Protein AF-A0A6M8W2C9-F1 (afdb_monomer)

Structure (mmCIF, N/CA/C/O backbone):
data_AF-A0A6M8W2C9-F1
#
_entry.id   AF-A0A6M8W2C9-F1
#
loop_
_atom_site.group_PDB
_atom_site.id
_atom_site.type_symbol
_atom_site.label_atom_id
_atom_site.label_alt_id
_atom_site.label_comp_id
_atom_site.label_asym_id
_atom_site.label_entity_id
_atom_site.label_seq_id
_atom_site.pdbx_PDB_ins_code
_atom_site.Cartn_x
_atom_site.Cartn_y
_atom_site.Cartn_z
_atom_site.occupancy
_atom_site.B_iso_or_equiv
_atom_site.auth_seq_id
_atom_site.auth_comp_id
_atom_site.auth_asym_id
_atom_site.auth_atom_id
_atom_site.pdbx_PDB_model_num
ATOM 1 N N . MET A 1 1 ? -28.598 32.594 -46.884 1.00 59.06 1 MET A N 1
ATOM 2 C CA . MET A 1 1 ? -28.895 31.781 -45.675 1.00 59.06 1 MET A CA 1
ATOM 3 C C . MET A 1 1 ? -28.397 30.330 -45.740 1.00 59.06 1 MET A C 1
ATOM 5 O O . MET A 1 1 ? -27.859 29.868 -44.744 1.00 59.06 1 MET A O 1
ATOM 9 N N . ARG A 1 2 ? -28.515 29.603 -46.869 1.00 64.94 2 ARG A N 1
ATOM 10 C CA . ARG A 1 2 ? -28.003 28.215 -47.004 1.00 64.94 2 ARG A CA 1
ATOM 11 C C . ARG A 1 2 ? -26.474 28.087 -46.876 1.00 64.94 2 ARG A C 1
ATOM 13 O O . ARG A 1 2 ? -26.002 27.183 -46.200 1.00 64.94 2 ARG A O 1
ATOM 20 N N . PHE A 1 3 ? -25.723 29.028 -47.448 1.00 69.06 3 PHE A N 1
ATOM 21 C CA . PHE A 1 3 ? -24.253 29.025 -47.409 1.00 69.06 3 PHE A CA 1
ATOM 22 C C . PHE A 1 3 ? -23.689 29.228 -45.989 1.00 69.06 3 PHE A C 1
ATOM 24 O O . PHE A 1 3 ? -22.765 28.538 -45.579 1.00 69.06 3 PHE A O 1
ATOM 31 N N . PHE A 1 4 ? -24.320 30.098 -45.191 1.00 65.38 4 PHE A N 1
ATOM 32 C CA . PHE A 1 4 ? -23.920 30.355 -43.801 1.00 65.38 4 PHE A CA 1
ATOM 33 C C . PHE A 1 4 ? -24.189 29.150 -42.877 1.00 65.38 4 PHE A C 1
ATOM 35 O O . PHE A 1 4 ? -23.409 28.875 -41.971 1.00 65.38 4 PHE A O 1
ATOM 42 N N . ARG A 1 5 ? -25.257 28.376 -43.146 1.00 71.75 5 ARG A N 1
ATOM 43 C CA . ARG A 1 5 ? -25.545 27.117 -42.432 1.00 71.75 5 ARG A CA 1
ATOM 44 C C . ARG A 1 5 ? -24.531 26.016 -42.752 1.00 71.75 5 ARG A C 1
ATOM 46 O O . ARG A 1 5 ? -24.146 25.288 -41.848 1.00 71.75 5 ARG A O 1
ATOM 53 N N . LEU A 1 6 ? -24.080 25.917 -44.005 1.00 74.06 6 LEU A N 1
ATOM 54 C CA . LEU A 1 6 ? -23.056 24.948 -44.417 1.00 74.06 6 LEU A CA 1
ATOM 55 C C . LEU A 1 6 ? -21.685 25.275 -43.814 1.00 74.06 6 LEU A C 1
ATOM 57 O O . LEU A 1 6 ? -21.016 24.375 -43.316 1.00 74.06 6 LEU A O 1
ATOM 61 N N . LEU A 1 7 ? -21.310 26.559 -43.779 1.00 72.75 7 LEU A N 1
ATOM 62 C CA . LEU A 1 7 ? -20.058 27.005 -43.160 1.00 72.75 7 LEU A CA 1
ATOM 63 C C . LEU A 1 7 ? -20.044 26.733 -41.645 1.00 72.75 7 LEU A C 1
ATOM 65 O O . LEU A 1 7 ? -19.056 26.238 -41.112 1.00 72.75 7 LEU A O 1
ATOM 69 N N . SER A 1 8 ? -21.165 26.993 -40.962 1.00 72.94 8 SER A N 1
ATOM 70 C CA . SER A 1 8 ? -21.330 26.695 -39.534 1.00 72.94 8 SER A CA 1
ATOM 71 C C . SER A 1 8 ? -21.268 25.194 -39.238 1.00 72.94 8 SER A C 1
ATOM 73 O O . SER A 1 8 ? -20.638 24.804 -38.256 1.00 72.94 8 SER A O 1
ATOM 75 N N . LEU A 1 9 ? -21.867 24.354 -40.092 1.00 70.44 9 LEU A N 1
ATOM 76 C CA . LEU A 1 9 ? -21.831 22.901 -39.931 1.00 70.44 9 LEU A CA 1
ATOM 77 C C . LEU A 1 9 ? -20.403 22.361 -40.088 1.00 70.44 9 LEU A C 1
ATOM 79 O O . LEU A 1 9 ? -19.970 21.550 -39.274 1.00 70.44 9 LEU A O 1
ATOM 83 N N . MET A 1 10 ? -19.666 22.856 -41.090 1.00 70.62 10 MET A N 1
ATOM 84 C CA . MET A 1 10 ? -18.297 22.427 -41.386 1.00 70.62 10 MET A CA 1
ATOM 85 C C . MET A 1 10 ? -17.304 22.854 -40.293 1.00 70.62 10 MET A C 1
ATOM 87 O O . MET A 1 10 ? -16.413 22.088 -39.929 1.00 70.62 10 MET A O 1
ATOM 91 N N . LEU A 1 11 ? -17.499 24.041 -39.706 1.00 69.44 11 LEU A N 1
ATOM 92 C CA . LEU A 1 11 ? -16.691 24.523 -38.583 1.00 69.44 11 LEU A CA 1
ATOM 93 C C . LEU A 1 11 ? -16.925 23.688 -37.311 1.00 69.44 11 LEU A C 1
ATOM 95 O O . LEU A 1 11 ? -15.976 23.360 -36.605 1.00 69.44 11 LEU A O 1
ATOM 99 N N . PHE A 1 12 ? -18.172 23.276 -37.054 1.00 66.75 12 PHE A N 1
ATOM 100 C CA . PHE A 1 12 ? -18.504 22.389 -35.934 1.00 66.75 12 PHE A CA 1
ATOM 101 C C . PHE A 1 12 ? -17.933 20.973 -36.103 1.00 66.75 12 PHE A C 1
ATOM 103 O O . PHE A 1 12 ? -17.545 20.353 -35.115 1.00 66.75 12 PHE A O 1
ATOM 110 N N . THR A 1 13 ? -17.845 20.458 -37.337 1.00 68.69 13 THR A N 1
ATOM 111 C CA . THR A 1 13 ? -17.286 19.114 -37.586 1.00 68.69 13 THR A CA 1
ATOM 112 C C . THR A 1 13 ? -15.764 19.078 -37.418 1.00 68.69 13 THR A C 1
ATOM 114 O O . THR A 1 13 ? -15.225 18.063 -36.982 1.00 68.69 13 THR A O 1
ATOM 117 N N . GLY A 1 14 ? -15.069 20.186 -37.702 1.00 66.44 14 GLY A N 1
ATOM 118 C CA . GLY A 1 14 ? -13.612 20.287 -37.560 1.00 66.44 14 GLY A CA 1
ATOM 119 C C . GLY A 1 14 ? -13.108 20.173 -36.115 1.00 66.44 14 GLY A C 1
ATOM 120 O O . GLY A 1 14 ? -12.040 19.609 -35.887 1.00 66.44 14 GLY A O 1
ATOM 121 N N . CYS A 1 15 ? -13.880 20.634 -35.124 1.00 63.69 15 CYS A N 1
ATOM 122 C CA . CYS A 1 15 ? -13.474 20.583 -33.713 1.00 63.69 15 CYS A CA 1
ATOM 123 C C . CYS A 1 15 ? -13.504 19.173 -33.095 1.00 63.69 15 CYS A C 1
ATOM 125 O O . CYS A 1 15 ? -12.803 18.935 -32.116 1.00 63.69 15 CYS A O 1
ATOM 127 N N . PHE A 1 16 ? -14.267 18.228 -33.653 1.00 61.06 16 PHE A N 1
ATOM 128 C CA . PHE A 1 16 ? -14.381 16.867 -33.102 1.00 61.06 16 PHE A CA 1
ATOM 129 C C . PHE A 1 16 ? -13.231 15.927 -33.495 1.00 61.06 16 PHE A C 1
ATOM 131 O O . PHE A 1 16 ? -13.080 14.869 -32.891 1.00 61.06 16 PHE A O 1
ATOM 138 N N . LEU A 1 17 ? -12.405 16.299 -34.477 1.00 59.97 17 LEU A N 1
ATOM 139 C CA . LEU A 1 17 ? -11.295 15.467 -34.964 1.00 59.97 17 LEU A CA 1
ATOM 140 C C . LEU A 1 17 ? -10.014 15.599 -34.124 1.00 59.97 17 LEU A C 1
ATOM 142 O O . LEU A 1 17 ? -9.074 14.831 -34.311 1.00 59.97 17 LEU A O 1
ATOM 146 N N . ALA A 1 18 ? -9.975 16.539 -33.177 1.00 59.34 18 ALA A N 1
ATOM 147 C CA . ALA A 1 18 ? -8.855 16.740 -32.264 1.00 59.34 18 ALA A CA 1
ATOM 148 C C . ALA A 1 18 ? -9.091 16.024 -30.923 1.00 59.34 18 ALA A C 1
ATOM 150 O O . ALA A 1 18 ? -9.069 16.638 -29.857 1.00 59.34 18 ALA A O 1
ATOM 151 N N . THR A 1 19 ? -9.338 14.712 -30.950 1.00 61.41 19 THR A N 1
ATOM 152 C CA . THR A 1 19 ? -9.319 13.912 -29.720 1.00 61.41 19 THR A CA 1
ATOM 153 C C . THR A 1 19 ? -7.870 13.685 -29.306 1.00 61.41 19 THR A C 1
ATOM 155 O O . THR A 1 19 ? -7.190 12.808 -29.842 1.00 61.41 19 THR A O 1
ATOM 158 N N . ALA A 1 20 ? -7.380 14.487 -28.360 1.00 63.91 20 ALA A N 1
ATOM 159 C CA . ALA A 1 20 ? -6.138 14.181 -27.660 1.00 63.91 20 ALA A CA 1
ATOM 160 C C . ALA A 1 20 ? -6.255 12.795 -26.990 1.00 63.91 20 ALA A C 1
ATOM 162 O O . ALA A 1 20 ? -7.354 12.427 -26.557 1.00 63.91 20 ALA A O 1
ATOM 163 N N . PRO A 1 21 ? -5.162 12.016 -26.884 1.00 59.31 21 PRO A N 1
ATOM 164 C CA . PRO A 1 21 ? -5.201 10.762 -26.149 1.00 59.31 21 PRO A CA 1
ATOM 165 C C . PRO A 1 21 ? -5.640 11.045 -24.710 1.00 59.31 21 PRO A C 1
ATOM 167 O O . PRO A 1 21 ? -4.972 11.765 -23.966 1.00 59.31 21 PRO A O 1
ATOM 170 N N . ALA A 1 22 ? -6.781 10.485 -24.316 1.00 61.25 22 ALA A N 1
ATOM 171 C CA . ALA A 1 22 ? -7.160 10.440 -22.918 1.00 61.25 22 ALA A CA 1
ATOM 172 C C . ALA A 1 22 ? -6.182 9.484 -22.227 1.00 61.25 22 ALA A C 1
ATOM 174 O O . ALA A 1 22 ? -6.225 8.274 -22.451 1.00 61.25 22 ALA A O 1
ATOM 175 N N . TYR A 1 23 ? -5.266 10.028 -21.426 1.00 55.91 23 TYR A N 1
ATOM 176 C CA . TYR A 1 23 ? -4.360 9.233 -20.603 1.00 55.91 23 TYR A CA 1
ATOM 177 C C . TYR A 1 23 ? -5.165 8.544 -19.495 1.00 55.91 23 TYR A C 1
ATOM 179 O O . TYR A 1 23 ? -5.277 9.033 -18.373 1.00 55.91 23 TYR A O 1
ATOM 187 N N . ALA A 1 24 ? -5.775 7.410 -19.833 1.00 72.12 24 ALA A N 1
ATOM 188 C CA . ALA A 1 24 ? -6.282 6.466 -18.856 1.00 72.12 24 ALA A CA 1
ATOM 189 C C . ALA A 1 24 ? -5.105 5.718 -18.218 1.00 72.12 24 ALA A C 1
ATOM 191 O O . ALA A 1 24 ? -4.083 5.452 -18.854 1.00 72.12 24 ALA A O 1
ATOM 192 N N . CYS A 1 25 ? -5.262 5.352 -16.951 1.00 73.69 25 CYS A N 1
ATOM 193 C CA . CYS A 1 25 ? -4.293 4.535 -16.237 1.00 73.69 25 CYS A CA 1
ATOM 194 C C . CYS A 1 25 ? -4.305 3.129 -16.837 1.00 73.69 25 CYS A C 1
ATOM 196 O O . CYS A 1 25 ? -5.258 2.378 -16.637 1.00 73.69 25 CYS A O 1
ATOM 198 N N . LYS A 1 26 ? -3.263 2.774 -17.589 1.00 75.75 26 LYS A N 1
ATOM 199 C CA . LYS A 1 26 ? -3.091 1.432 -18.143 1.00 75.75 26 LYS A CA 1
ATOM 200 C C . LYS A 1 26 ? -1.830 0.824 -17.557 1.00 75.75 26 LYS A C 1
ATOM 202 O O . LYS A 1 26 ? -0.726 1.243 -17.886 1.00 75.75 26 LYS A O 1
ATOM 207 N N . CYS A 1 27 ? -2.001 -0.174 -16.705 1.00 78.06 27 CYS A N 1
ATOM 208 C CA . CYS A 1 27 ? -0.896 -0.970 -16.204 1.00 78.06 27 CYS A CA 1
ATOM 209 C C . CYS A 1 27 ? -1.318 -2.413 -15.999 1.00 78.06 27 CYS A C 1
ATOM 211 O O . CYS A 1 27 ? -2.464 -2.707 -15.662 1.00 78.06 27 CYS A O 1
ATOM 213 N N . VAL A 1 28 ? -0.360 -3.305 -16.224 1.00 80.69 28 VAL A N 1
ATOM 214 C CA . VAL A 1 28 ? -0.437 -4.676 -15.740 1.00 80.69 28 VAL A CA 1
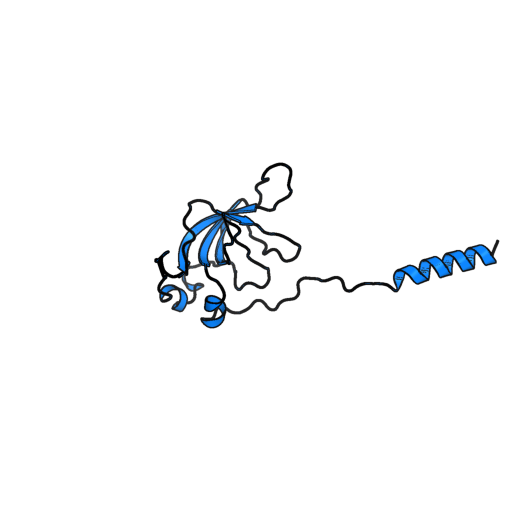ATOM 215 C C . VAL A 1 28 ? -0.018 -4.611 -14.281 1.00 80.69 28 VAL A C 1
ATOM 217 O O . VAL A 1 28 ? 1.071 -4.116 -13.986 1.00 80.69 28 VAL A O 1
ATOM 220 N N . ARG A 1 29 ? -0.903 -5.027 -13.370 1.00 81.00 29 ARG A N 1
ATOM 221 C CA . ARG A 1 29 ? -0.551 -5.101 -11.953 1.00 81.00 29 ARG A CA 1
ATOM 222 C C . ARG A 1 29 ? 0.620 -6.085 -11.823 1.00 81.00 29 ARG A C 1
ATOM 224 O O . ARG A 1 29 ? 0.469 -7.218 -12.273 1.00 81.00 29 ARG A O 1
ATOM 231 N N . PRO A 1 30 ? 1.765 -5.662 -11.272 1.00 82.62 30 PRO A N 1
ATOM 232 C CA . PRO A 1 30 ? 2.912 -6.542 -11.123 1.00 82.62 30 PRO A CA 1
ATOM 233 C C . PRO A 1 30 ? 2.623 -7.622 -10.080 1.00 82.62 30 PRO A C 1
ATOM 235 O O . PRO A 1 30 ? 1.950 -7.363 -9.077 1.00 82.62 30 PRO A O 1
ATOM 238 N N . ASP A 1 31 ? 3.184 -8.807 -10.299 1.00 88.06 31 ASP A N 1
ATOM 239 C CA . ASP A 1 31 ? 3.219 -9.851 -9.283 1.00 88.06 31 ASP A CA 1
ATOM 240 C C . ASP A 1 31 ? 4.100 -9.439 -8.095 1.00 88.06 31 ASP A C 1
ATOM 242 O O . ASP A 1 31 ? 4.974 -8.562 -8.178 1.00 88.06 31 ASP A O 1
ATOM 246 N N . ILE A 1 32 ? 3.869 -10.092 -6.958 1.00 89.12 32 ILE A N 1
ATOM 247 C CA . ILE A 1 32 ? 4.684 -9.881 -5.765 1.00 89.12 32 ILE A CA 1
ATOM 248 C C . ILE A 1 32 ? 5.903 -10.794 -5.841 1.00 89.12 32 ILE A C 1
ATOM 250 O O . ILE A 1 32 ? 5.822 -11.987 -5.558 1.00 89.12 32 ILE A O 1
ATOM 254 N N . THR A 1 33 ? 7.037 -10.209 -6.210 1.00 89.44 33 THR A N 1
ATOM 255 C CA . THR A 1 33 ? 8.340 -10.867 -6.314 1.00 89.44 33 THR A CA 1
ATOM 256 C C . THR A 1 33 ? 9.364 -10.108 -5.475 1.00 89.44 33 THR A C 1
ATOM 258 O O . THR A 1 33 ? 9.121 -8.974 -5.053 1.00 89.44 33 THR A O 1
ATOM 261 N N . ALA A 1 34 ? 10.527 -10.716 -5.233 1.00 87.38 34 ALA A N 1
ATOM 262 C CA . ALA A 1 34 ? 11.627 -10.038 -4.550 1.00 87.38 34 ALA A CA 1
ATOM 263 C C . ALA A 1 34 ? 12.040 -8.745 -5.282 1.00 87.38 34 ALA A C 1
ATOM 265 O O . ALA A 1 34 ? 12.247 -7.714 -4.643 1.00 87.38 34 ALA A O 1
ATOM 266 N N . ASP A 1 35 ? 12.053 -8.771 -6.618 1.00 86.19 35 ASP A N 1
ATOM 267 C CA . ASP A 1 35 ? 12.379 -7.607 -7.446 1.00 86.19 35 ASP A CA 1
ATOM 268 C C . ASP A 1 35 ? 11.336 -6.495 -7.313 1.00 86.19 35 ASP A C 1
ATOM 270 O O . ASP A 1 35 ? 11.693 -5.328 -7.140 1.00 86.19 35 ASP A O 1
ATOM 274 N N . SER A 1 36 ? 10.039 -6.831 -7.338 1.00 84.50 36 SER A N 1
ATOM 275 C CA . SER A 1 36 ? 8.997 -5.816 -7.176 1.00 84.50 36 SER A CA 1
ATOM 276 C C . SER A 1 36 ? 9.045 -5.222 -5.764 1.00 84.50 36 SER A C 1
ATOM 278 O O . SER A 1 36 ? 9.035 -3.999 -5.625 1.00 84.50 36 SER A O 1
ATOM 280 N N . ALA A 1 37 ? 9.256 -6.045 -4.731 1.00 87.12 37 ALA A N 1
ATOM 281 C CA . ALA A 1 37 ? 9.470 -5.611 -3.349 1.00 87.12 37 ALA A CA 1
ATOM 282 C C . ALA A 1 37 ? 10.726 -4.735 -3.156 1.00 87.12 37 ALA A C 1
ATOM 284 O O . ALA A 1 37 ? 10.722 -3.824 -2.323 1.00 87.12 37 ALA A O 1
ATOM 285 N N . ALA A 1 38 ? 11.799 -4.944 -3.926 1.00 86.62 38 ALA A N 1
ATOM 286 C CA . ALA A 1 38 ? 13.008 -4.121 -3.848 1.00 86.62 38 ALA A CA 1
ATOM 287 C C . ALA A 1 38 ? 12.727 -2.644 -4.178 1.00 86.62 38 ALA A C 1
ATOM 289 O O . ALA A 1 38 ? 13.287 -1.759 -3.532 1.00 86.62 38 ALA A O 1
ATOM 290 N N . THR A 1 39 ? 11.803 -2.376 -5.107 1.00 86.00 39 THR A N 1
ATOM 291 C CA . THR A 1 39 ? 11.486 -1.016 -5.585 1.00 86.00 39 THR A CA 1
ATOM 292 C C . THR A 1 39 ? 10.673 -0.158 -4.609 1.00 86.00 39 THR A C 1
ATOM 294 O O . THR A 1 39 ? 10.596 1.065 -4.782 1.00 86.00 39 THR A O 1
ATOM 297 N N . PHE A 1 40 ? 10.073 -0.776 -3.586 1.00 86.19 40 PHE A N 1
ATOM 298 C CA . PHE A 1 40 ? 9.278 -0.087 -2.571 1.00 86.19 40 PHE A CA 1
ATOM 299 C C . PHE A 1 40 ? 10.036 -0.043 -1.238 1.00 86.19 40 PHE A C 1
ATOM 301 O O . PHE A 1 40 ? 10.457 -1.091 -0.747 1.00 86.19 40 PHE A O 1
ATOM 308 N N . PRO A 1 41 ? 10.240 1.143 -0.641 1.00 85.62 41 PRO A N 1
ATOM 309 C CA . PRO A 1 41 ? 10.905 1.274 0.652 1.00 85.62 41 PRO A CA 1
ATOM 310 C C . PRO A 1 41 ? 10.029 0.808 1.821 1.00 85.62 41 PRO A C 1
ATOM 312 O O . PRO A 1 41 ? 10.580 0.331 2.808 1.00 85.62 41 PRO A O 1
ATOM 315 N N . HIS A 1 42 ? 8.697 0.880 1.695 1.00 87.38 42 HIS A N 1
ATOM 316 C CA . HIS A 1 42 ? 7.765 0.451 2.738 1.00 87.38 42 HIS A CA 1
ATOM 317 C C . HIS A 1 42 ? 6.822 -0.636 2.226 1.00 87.38 42 HIS A C 1
ATOM 319 O O . HIS A 1 42 ? 6.183 -0.479 1.180 1.00 87.38 42 HIS A O 1
ATOM 325 N N . ILE A 1 43 ? 6.735 -1.734 2.975 1.00 89.94 43 ILE A N 1
ATOM 326 C CA . ILE A 1 43 ? 5.820 -2.847 2.719 1.00 89.94 43 ILE A CA 1
ATOM 327 C C . ILE A 1 43 ? 5.205 -3.254 4.050 1.00 89.94 43 ILE A C 1
ATOM 329 O O . ILE A 1 43 ? 5.929 -3.608 4.980 1.00 89.94 43 ILE A O 1
ATOM 333 N N . PHE A 1 44 ? 3.880 -3.213 4.147 1.00 90.06 44 PHE A N 1
ATOM 334 C CA . PHE A 1 44 ? 3.186 -3.485 5.402 1.00 90.06 44 PHE A CA 1
ATOM 335 C C . PHE A 1 44 ? 1.778 -4.039 5.189 1.00 90.06 44 PHE A C 1
ATOM 337 O O . PHE A 1 44 ? 1.138 -3.815 4.160 1.00 90.06 44 PHE A O 1
ATOM 344 N N . LYS A 1 45 ? 1.295 -4.767 6.194 1.00 92.31 45 LYS A N 1
ATOM 345 C CA . LYS A 1 45 ? -0.087 -5.225 6.323 1.00 92.31 45 LYS A CA 1
ATOM 346 C C . LYS A 1 45 ? -0.897 -4.158 7.041 1.00 92.31 45 LYS A C 1
ATOM 348 O O . LYS A 1 45 ? -0.517 -3.735 8.133 1.00 92.31 45 LYS A O 1
ATOM 353 N N . ALA A 1 46 ? -2.019 -3.738 6.465 1.00 91.25 46 ALA A N 1
ATOM 354 C CA . ALA A 1 46 ? -2.893 -2.760 7.102 1.00 91.25 46 ALA A CA 1
ATOM 355 C C . ALA A 1 46 ? -4.373 -2.998 6.819 1.00 91.25 46 ALA A C 1
ATOM 357 O O . ALA A 1 46 ? -4.751 -3.430 5.733 1.00 91.25 46 ALA A O 1
ATOM 358 N N . THR A 1 47 ? -5.217 -2.650 7.790 1.00 92.12 47 THR A N 1
ATOM 359 C CA . THR A 1 47 ? -6.677 -2.651 7.629 1.00 92.12 47 THR A CA 1
ATOM 360 C C . THR A 1 47 ? -7.191 -1.239 7.408 1.00 92.12 47 THR A C 1
ATOM 362 O O . THR A 1 47 ? -6.783 -0.301 8.095 1.00 92.12 47 THR A O 1
ATOM 365 N N . ILE A 1 48 ? -8.100 -1.082 6.450 1.00 89.06 48 ILE A N 1
ATOM 366 C CA . ILE A 1 48 ? -8.674 0.213 6.092 1.00 89.06 48 ILE A CA 1
ATOM 367 C C . ILE A 1 48 ? -9.791 0.566 7.061 1.00 89.06 48 ILE A C 1
ATOM 369 O O . ILE A 1 48 ? -10.782 -0.152 7.165 1.00 89.06 48 ILE A O 1
ATOM 373 N N . HIS A 1 49 ? -9.640 1.686 7.768 1.00 83.75 49 HIS A N 1
ATOM 374 C CA . HIS A 1 49 ? -10.592 2.094 8.794 1.00 83.75 49 HIS A CA 1
ATOM 375 C C . HIS A 1 49 ? -11.606 3.121 8.293 1.00 83.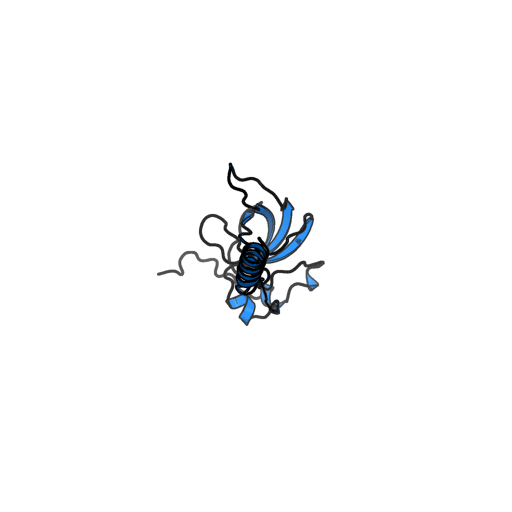75 49 HIS A C 1
ATOM 377 O O . HIS A 1 49 ? -12.773 3.025 8.647 1.00 83.75 49 HIS A O 1
ATOM 383 N N . ARG A 1 50 ? -11.180 4.090 7.470 1.00 73.38 50 ARG A N 1
ATOM 384 C CA . ARG A 1 50 ? -12.080 5.034 6.784 1.00 73.38 50 ARG A CA 1
ATOM 385 C C . ARG A 1 50 ? -11.494 5.470 5.441 1.00 73.38 50 ARG A C 1
ATOM 387 O O . ARG A 1 50 ? -10.376 5.979 5.430 1.00 73.38 50 ARG A O 1
ATOM 394 N N . PRO A 1 51 ? -12.225 5.359 4.322 1.00 60.88 51 PRO A N 1
ATOM 395 C CA . PRO A 1 51 ? -11.722 5.762 3.009 1.00 60.88 51 PRO A CA 1
ATOM 396 C C . PRO A 1 51 ? -11.754 7.280 2.752 1.00 60.88 51 PRO A C 1
ATOM 398 O O . PRO A 1 51 ? -11.176 7.721 1.758 1.00 60.88 51 PRO A O 1
ATOM 401 N N . VAL A 1 52 ? -12.397 8.084 3.614 1.00 63.91 52 VAL A N 1
ATOM 402 C CA . VAL A 1 52 ? -12.572 9.530 3.390 1.00 63.91 52 VAL A CA 1
ATOM 403 C C . VAL A 1 52 ? -12.344 10.334 4.672 1.00 63.91 52 VAL A C 1
ATOM 405 O O . VAL A 1 52 ? -13.171 10.320 5.582 1.00 63.91 52 VAL A O 1
ATOM 408 N N . ALA A 1 53 ? -11.250 11.091 4.719 1.00 53.06 53 ALA A N 1
ATOM 409 C CA . ALA A 1 53 ? -11.107 12.242 5.605 1.00 53.06 53 ALA A CA 1
ATOM 410 C C . ALA A 1 53 ? -10.948 13.512 4.760 1.00 53.06 53 ALA A C 1
ATOM 412 O O . ALA A 1 53 ? -10.044 13.600 3.931 1.00 53.06 53 ALA A O 1
ATOM 413 N N . HIS A 1 54 ? -11.824 14.495 4.967 1.00 54.34 54 HIS A N 1
ATOM 414 C CA . HIS A 1 54 ? -11.600 15.854 4.482 1.00 54.34 54 HIS A CA 1
ATOM 415 C C . HIS A 1 54 ? -10.513 16.495 5.351 1.00 54.34 54 HIS A C 1
ATOM 417 O O . HIS A 1 54 ? -10.708 16.647 6.556 1.00 54.34 54 HIS A O 1
ATOM 423 N N . ILE A 1 55 ? -9.375 16.870 4.761 1.00 53.56 55 ILE A N 1
ATOM 424 C CA . ILE A 1 55 ? -8.358 17.681 5.442 1.00 53.56 55 ILE A CA 1
ATOM 425 C C . ILE A 1 55 ? -8.508 19.125 4.940 1.00 53.56 55 ILE A C 1
ATOM 427 O O . ILE A 1 55 ? -7.976 19.492 3.891 1.00 53.56 55 ILE A O 1
ATOM 431 N N . GLY A 1 56 ? -9.274 19.939 5.672 1.00 60.38 56 GLY A N 1
ATOM 432 C CA . GLY A 1 56 ? -9.543 21.344 5.331 1.00 60.38 56 GLY A CA 1
ATOM 433 C C . GLY A 1 56 ? -10.408 21.535 4.073 1.00 60.38 56 GLY A C 1
ATOM 434 O O . GLY A 1 56 ? -11.249 20.700 3.753 1.00 60.38 56 GLY A O 1
ATOM 435 N N . GLU A 1 57 ? -10.199 22.640 3.347 1.00 52.53 57 GLU A N 1
ATOM 436 C CA . GLU A 1 57 ? -10.945 22.998 2.119 1.00 52.53 57 GLU A CA 1
ATOM 437 C C . GLU A 1 57 ? -10.512 22.211 0.866 1.00 52.53 57 GLU A C 1
ATOM 439 O O . GLU A 1 57 ? -11.107 22.343 -0.205 1.00 52.53 57 GLU A O 1
ATOM 444 N N . LYS A 1 58 ? -9.465 21.382 0.962 1.00 50.75 58 LYS A N 1
ATOM 445 C CA . LYS A 1 58 ? -8.900 20.662 -0.184 1.00 50.75 58 LYS A CA 1
ATOM 446 C C . LYS A 1 58 ? -9.475 19.248 -0.249 1.00 50.75 58 LYS A C 1
ATOM 448 O O . LYS A 1 58 ? -9.348 18.467 0.691 1.00 50.75 58 LYS A O 1
ATOM 453 N N . TYR A 1 59 ? -10.084 18.901 -1.384 1.00 52.78 59 TYR A N 1
ATOM 454 C CA . TYR A 1 59 ? -10.633 17.569 -1.665 1.00 52.78 59 TYR A CA 1
ATOM 455 C C . TYR A 1 59 ? -9.498 16.552 -1.852 1.00 52.78 59 TYR A C 1
ATOM 457 O O . TYR A 1 59 ? -9.113 16.190 -2.962 1.00 52.78 59 TYR A O 1
ATOM 465 N N . ILE A 1 60 ? -8.908 16.121 -0.746 1.00 57.53 60 ILE A N 1
ATOM 466 C CA . ILE A 1 60 ? -7.924 15.054 -0.729 1.00 57.53 60 ILE A CA 1
ATOM 467 C C . ILE A 1 60 ? -8.650 13.803 -0.250 1.00 57.53 60 ILE A C 1
ATOM 469 O O . ILE A 1 60 ? -9.159 13.763 0.866 1.00 57.53 60 ILE A O 1
ATOM 473 N N . ARG A 1 61 ? -8.726 12.778 -1.105 1.00 62.97 61 ARG A N 1
ATOM 474 C CA . ARG A 1 61 ? -9.171 11.448 -0.677 1.00 62.97 61 ARG A CA 1
ATOM 475 C C . ARG A 1 61 ? -8.076 10.853 0.197 1.00 62.97 61 ARG A C 1
ATOM 477 O O . ARG A 1 61 ? -7.130 10.251 -0.311 1.00 62.97 61 ARG A O 1
ATOM 484 N N . THR A 1 62 ? -8.197 11.089 1.495 1.00 68.38 62 THR A N 1
ATOM 485 C CA . THR A 1 62 ? -7.332 10.493 2.502 1.00 68.38 62 THR A CA 1
ATOM 486 C C . THR A 1 62 ? -7.996 9.239 3.040 1.00 68.38 62 THR A C 1
ATOM 488 O O . THR A 1 62 ? -9.106 9.299 3.568 1.00 68.38 62 THR A O 1
ATOM 491 N N . THR A 1 63 ? -7.309 8.110 2.912 1.00 74.75 63 THR A N 1
ATOM 492 C CA . THR A 1 63 ? -7.718 6.843 3.515 1.00 74.75 63 THR A CA 1
ATOM 493 C C . THR A 1 63 ? -6.960 6.642 4.814 1.00 74.75 63 THR A C 1
ATOM 495 O O . THR A 1 63 ? -5.739 6.696 4.826 1.00 74.75 63 THR A O 1
ATOM 498 N N . ILE A 1 64 ? -7.669 6.405 5.908 1.00 81.31 64 ILE A N 1
ATOM 499 C CA . ILE A 1 64 ? -7.060 6.079 7.190 1.00 81.31 64 ILE A CA 1
ATOM 500 C C . ILE A 1 64 ? -6.873 4.567 7.271 1.00 81.31 64 ILE A C 1
ATOM 502 O O . ILE A 1 64 ? -7.851 3.816 7.191 1.00 81.31 64 ILE A O 1
ATOM 506 N N . LEU A 1 65 ? -5.629 4.132 7.450 1.00 84.94 65 LEU A N 1
ATOM 507 C CA . LEU A 1 65 ? -5.260 2.725 7.600 1.00 84.94 65 LEU A CA 1
ATOM 508 C C . LEU A 1 65 ? -4.642 2.463 8.970 1.00 84.94 65 LEU A C 1
ATOM 510 O O . LEU A 1 65 ? -3.921 3.312 9.480 1.00 84.94 65 LEU A O 1
ATOM 514 N N . ARG A 1 66 ? -4.908 1.290 9.546 1.00 88.75 66 ARG A N 1
ATOM 515 C CA . ARG A 1 66 ? -4.239 0.789 10.752 1.00 88.75 66 ARG A CA 1
ATOM 516 C C . ARG A 1 66 ? -3.205 -0.246 10.348 1.00 88.75 66 ARG A C 1
ATOM 518 O O . ARG A 1 66 ? -3.584 -1.302 9.833 1.00 88.75 66 ARG A O 1
ATOM 525 N N . VAL A 1 67 ? -1.933 0.052 10.587 1.00 89.00 67 VAL A N 1
ATOM 526 C CA . VAL A 1 67 ? -0.837 -0.886 10.326 1.00 89.00 67 VAL A CA 1
ATOM 527 C C . VAL A 1 67 ? -0.873 -2.006 11.362 1.00 89.00 67 VAL A C 1
ATOM 529 O O . VAL A 1 67 ? -1.046 -1.763 12.552 1.00 89.00 67 VAL A O 1
ATOM 532 N N . GLN A 1 68 ? -0.775 -3.243 10.886 1.00 90.25 68 GLN A N 1
ATOM 533 C CA . GLN A 1 68 ? -0.762 -4.451 11.711 1.00 90.25 68 GLN A CA 1
ATOM 534 C C . GLN A 1 68 ? 0.638 -5.058 11.788 1.00 90.25 68 GLN A C 1
ATOM 536 O O . GLN A 1 68 ? 1.027 -5.568 12.832 1.00 90.25 68 GLN A O 1
ATOM 541 N N . GLU A 1 69 ? 1.380 -5.032 10.679 1.00 90.12 69 GLU A N 1
ATOM 542 C CA . GLU A 1 69 ? 2.678 -5.694 10.556 1.00 90.12 69 GLU A CA 1
ATOM 543 C C . GLU A 1 69 ? 3.516 -4.992 9.483 1.00 90.12 69 GLU A C 1
ATOM 545 O O . GLU A 1 69 ? 3.017 -4.734 8.387 1.00 90.12 69 GLU A O 1
ATOM 550 N N . ASN A 1 70 ? 4.780 -4.694 9.785 1.00 88.94 70 ASN A N 1
ATOM 551 C CA . ASN A 1 70 ? 5.737 -4.132 8.832 1.00 88.94 70 ASN A CA 1
ATOM 552 C C . ASN A 1 70 ? 6.651 -5.248 8.313 1.00 88.94 70 ASN A C 1
ATOM 554 O O . ASN A 1 70 ? 7.283 -5.940 9.107 1.00 88.94 70 ASN A O 1
ATOM 558 N N . PHE A 1 71 ? 6.740 -5.397 6.991 1.00 89.81 71 PHE A N 1
ATOM 559 C CA . PHE A 1 71 ? 7.646 -6.344 6.324 1.00 89.81 71 PHE A CA 1
ATOM 560 C C . PHE A 1 71 ? 8.910 -5.664 5.797 1.00 89.81 71 PHE A C 1
ATOM 562 O O . PHE A 1 71 ? 9.954 -6.290 5.667 1.00 89.81 71 PHE A O 1
ATOM 569 N N . LYS A 1 72 ? 8.828 -4.376 5.452 1.00 88.50 72 LYS A N 1
ATOM 570 C CA . LYS A 1 72 ? 9.973 -3.585 4.999 1.00 88.50 72 LYS A CA 1
ATOM 571 C C . LYS A 1 72 ? 9.747 -2.118 5.323 1.00 88.50 72 LYS A C 1
ATOM 573 O O . LYS A 1 72 ? 8.642 -1.615 5.121 1.00 88.50 72 LYS A O 1
ATOM 578 N N . GLY A 1 73 ? 10.807 -1.448 5.767 1.00 85.06 73 GLY A N 1
ATOM 579 C CA . GLY A 1 73 ? 10.738 -0.078 6.262 1.00 85.06 73 GLY A CA 1
ATOM 580 C C . GLY A 1 73 ? 9.886 0.034 7.526 1.00 85.06 73 GLY A C 1
ATOM 581 O O . GLY A 1 73 ? 9.314 -0.946 8.004 1.00 85.06 73 GLY A O 1
ATOM 582 N N . ASP A 1 74 ? 9.802 1.246 8.061 1.00 81.81 74 ASP A N 1
ATOM 583 C CA . ASP A 1 74 ? 8.908 1.541 9.172 1.00 81.81 74 ASP A CA 1
ATOM 584 C C . ASP A 1 74 ? 7.701 2.339 8.671 1.00 81.81 74 ASP A C 1
ATOM 586 O O . ASP A 1 74 ? 7.848 3.347 7.979 1.00 81.81 74 ASP A O 1
ATOM 590 N N . ALA A 1 75 ? 6.508 1.841 8.972 1.00 76.06 75 ALA A N 1
ATOM 591 C CA . ALA A 1 75 ? 5.243 2.542 8.803 1.00 76.06 75 ALA A CA 1
ATOM 592 C C . ALA A 1 75 ? 4.536 2.549 10.165 1.00 76.06 75 ALA A C 1
ATOM 594 O O . ALA A 1 75 ? 3.445 2.010 10.335 1.00 76.06 75 ALA A O 1
ATOM 595 N N . SER A 1 76 ? 5.221 3.076 11.177 1.00 65.88 76 SER A N 1
ATOM 596 C CA . SER A 1 76 ? 4.737 3.118 12.551 1.00 65.88 76 SER A CA 1
ATOM 597 C C . SER A 1 76 ? 3.673 4.206 12.735 1.00 65.88 76 SER A C 1
ATOM 599 O O . SER A 1 76 ? 3.797 5.340 12.270 1.00 65.88 76 SER A O 1
ATOM 601 N N . GLY A 1 77 ? 2.576 3.828 13.393 1.00 64.12 77 GLY A N 1
ATOM 602 C CA . GLY A 1 77 ? 1.425 4.686 13.665 1.00 64.12 77 GLY A CA 1
ATOM 603 C C . GLY A 1 77 ? 0.119 3.892 13.697 1.00 64.12 77 GLY A C 1
ATOM 604 O O . GLY A 1 77 ? -0.137 3.063 12.825 1.00 64.12 77 GLY A O 1
ATOM 605 N N . ASP A 1 78 ? -0.736 4.166 14.687 1.00 61.00 78 ASP A N 1
ATOM 606 C CA . ASP A 1 78 ? -2.037 3.492 14.822 1.00 61.00 78 ASP A CA 1
ATOM 607 C C . ASP A 1 78 ? -2.964 3.766 13.631 1.00 61.00 78 ASP A C 1
ATOM 609 O O . ASP A 1 78 ? -3.826 2.945 13.303 1.00 61.00 78 ASP A O 1
ATOM 613 N N . LEU A 1 79 ? -2.806 4.941 13.008 1.00 66.69 79 LEU A N 1
ATOM 614 C CA . LEU A 1 79 ? -3.596 5.426 11.884 1.00 66.69 79 LEU A CA 1
ATOM 615 C C . LEU A 1 79 ? -2.726 6.284 10.949 1.00 66.69 79 LEU A C 1
ATOM 617 O O . LEU A 1 79 ? -2.305 7.372 11.335 1.00 66.69 79 LEU A O 1
ATOM 621 N N . LEU A 1 80 ? -2.490 5.831 9.713 1.00 70.44 80 LEU A N 1
ATOM 622 C CA . LEU A 1 80 ? -1.749 6.596 8.699 1.00 70.44 80 LEU A CA 1
ATOM 623 C C . LEU A 1 80 ? -2.695 7.139 7.612 1.00 70.44 80 LEU A C 1
ATOM 625 O O . LEU A 1 80 ? -3.510 6.376 7.082 1.00 70.44 80 LEU A O 1
ATOM 629 N N . PRO A 1 81 ? -2.612 8.431 7.240 1.00 67.38 81 PRO A N 1
ATOM 630 C CA . PRO A 1 81 ? -3.277 8.954 6.052 1.00 67.38 81 PRO A CA 1
ATOM 631 C C . PRO A 1 81 ? -2.605 8.464 4.761 1.00 67.38 81 PRO A C 1
ATOM 633 O O . PRO A 1 81 ? -1.492 8.838 4.417 1.00 67.38 81 PRO A O 1
ATOM 636 N N . LEU A 1 82 ? -3.311 7.667 3.972 1.00 69.19 82 LEU A N 1
ATOM 637 C CA . LEU A 1 82 ? -2.926 7.344 2.607 1.00 69.19 82 LEU A CA 1
ATOM 638 C C . LEU A 1 82 ? -3.522 8.374 1.647 1.00 69.19 82 LEU A C 1
ATOM 640 O O . LEU A 1 82 ? -4.739 8.515 1.511 1.00 69.19 82 LEU A O 1
ATOM 644 N N . HIS A 1 83 ? -2.626 9.086 0.972 1.00 67.00 83 HIS A N 1
ATOM 645 C CA . HIS A 1 83 ? -2.946 10.141 0.029 1.00 67.00 83 HIS A CA 1
ATOM 646 C C . HIS A 1 83 ? -3.097 9.576 -1.372 1.00 67.00 83 HIS A C 1
ATOM 648 O O . HIS A 1 83 ? -2.120 9.330 -2.081 1.00 67.00 83 HIS A O 1
ATOM 654 N N . ASN A 1 84 ? -4.343 9.443 -1.806 1.00 63.59 84 ASN A N 1
ATOM 655 C CA . ASN A 1 84 ? -4.632 8.869 -3.101 1.00 63.59 84 ASN A CA 1
ATOM 656 C C . ASN A 1 84 ? -4.891 9.970 -4.130 1.00 63.59 84 ASN A C 1
ATOM 658 O O . ASN A 1 84 ? -6.012 10.460 -4.287 1.00 63.59 84 ASN A O 1
ATOM 662 N N . LYS A 1 85 ? -3.819 10.440 -4.775 1.00 61.72 85 LYS A N 1
ATOM 663 C CA . LYS A 1 85 ? -3.884 11.560 -5.721 1.00 61.72 85 LYS A CA 1
ATOM 664 C C . LYS A 1 85 ? -4.054 11.057 -7.157 1.00 61.72 85 LYS A C 1
ATOM 666 O O . LYS A 1 85 ? -3.330 10.178 -7.615 1.00 61.72 85 LYS A O 1
ATOM 671 N N . GLY A 1 86 ? -4.969 11.695 -7.883 1.00 66.38 86 GLY A N 1
ATOM 672 C CA . GLY A 1 86 ? -5.158 11.504 -9.322 1.00 66.38 86 GLY A CA 1
ATOM 673 C C . GLY A 1 86 ? -6.046 10.318 -9.707 1.00 66.38 86 GLY A C 1
ATOM 674 O O . GLY A 1 86 ? -6.534 9.564 -8.871 1.00 66.38 86 GLY A O 1
ATOM 675 N N . SER A 1 87 ? -6.262 10.164 -11.012 1.00 71.81 87 SER A N 1
ATOM 676 C CA . SER A 1 87 ? -7.174 9.160 -11.579 1.00 71.81 87 SER A CA 1
ATOM 677 C C . SER A 1 87 ? -6.664 7.715 -11.461 1.00 71.81 87 SER A C 1
ATOM 679 O O . SER A 1 87 ? -7.445 6.789 -11.646 1.00 71.81 87 SER A O 1
ATOM 681 N N . CYS A 1 88 ? -5.377 7.516 -11.141 1.00 75.88 88 CYS A N 1
ATOM 682 C CA . CYS A 1 88 ? -4.727 6.196 -11.010 1.00 75.88 88 CYS A CA 1
ATOM 683 C C . CYS A 1 88 ? -4.584 5.727 -9.561 1.00 75.88 88 CY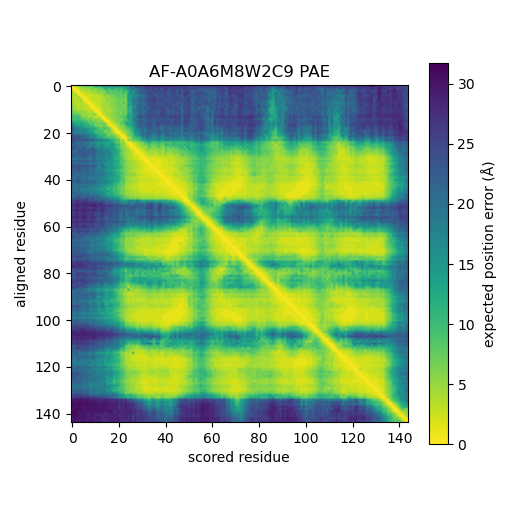S A C 1
ATOM 685 O O . CYS A 1 88 ? -3.773 4.852 -9.253 1.00 75.88 88 CYS A O 1
ATOM 687 N N . ALA A 1 89 ? -5.346 6.356 -8.683 1.00 76.00 89 ALA A N 1
ATOM 688 C CA . ALA A 1 89 ? -5.447 6.045 -7.279 1.00 76.00 89 ALA A CA 1
ATOM 689 C C . ALA A 1 89 ? -5.891 4.589 -7.036 1.00 76.00 89 ALA A C 1
ATOM 691 O O . ALA A 1 89 ? -6.861 4.129 -7.643 1.00 76.00 89 ALA A O 1
ATOM 692 N N . PHE A 1 90 ? -5.221 3.860 -6.135 1.00 80.50 90 PHE A N 1
ATOM 693 C CA . PHE A 1 90 ? -5.649 2.508 -5.753 1.00 80.50 90 PHE A CA 1
ATOM 694 C C . PHE A 1 90 ? -6.940 2.557 -4.923 1.00 80.50 90 PHE A C 1
ATOM 696 O O . PHE A 1 90 ? -6.977 3.215 -3.893 1.00 80.50 90 PHE A O 1
ATOM 703 N N . GLN A 1 91 ? -8.010 1.871 -5.314 1.00 80.50 91 GLN A N 1
ATOM 704 C CA . GLN A 1 91 ? -9.276 1.963 -4.578 1.00 80.50 91 GLN A CA 1
ATOM 705 C C . GLN A 1 91 ? -9.286 1.035 -3.360 1.00 80.50 91 GLN A C 1
ATOM 707 O O . GLN A 1 91 ? -9.314 -0.185 -3.498 1.00 80.50 91 GLN A O 1
ATOM 712 N N . PHE A 1 92 ? -9.260 1.632 -2.170 1.00 84.75 92 PHE A N 1
ATOM 713 C CA . PHE A 1 92 ? -9.359 0.923 -0.899 1.00 84.75 92 PHE A CA 1
ATOM 714 C C . PHE A 1 92 ? -10.815 0.799 -0.454 1.00 84.75 92 PHE A C 1
ATOM 716 O O . PHE A 1 92 ? -11.585 1.755 -0.557 1.00 84.75 92 PHE A O 1
ATOM 723 N N . GLU A 1 93 ? -11.167 -0.366 0.078 1.00 87.31 93 GLU A N 1
ATOM 724 C CA . GLU A 1 93 ? -12.479 -0.645 0.652 1.00 87.31 93 GLU A CA 1
ATOM 725 C C . GLU A 1 93 ? -12.382 -0.690 2.176 1.00 87.31 93 GLU A C 1
ATOM 727 O O . GLU A 1 93 ? -11.447 -1.263 2.738 1.00 87.31 93 GLU A O 1
ATOM 732 N N . GLU A 1 94 ? -13.354 -0.075 2.846 1.00 89.62 94 GLU A N 1
ATOM 733 C CA . GLU A 1 94 ? -13.429 -0.051 4.306 1.00 89.62 94 GLU A CA 1
ATOM 734 C C . GLU A 1 94 ? -13.544 -1.466 4.889 1.00 89.62 94 GLU A C 1
ATOM 736 O O . GLU A 1 94 ? -14.234 -2.325 4.343 1.00 89.62 94 GLU A O 1
ATOM 741 N N . GLY A 1 95 ? -12.846 -1.712 5.998 1.00 90.88 95 GLY A N 1
ATOM 742 C CA . GLY A 1 95 ? -12.861 -2.986 6.714 1.00 90.88 95 GLY A CA 1
ATOM 743 C C . GLY A 1 95 ? -11.993 -4.083 6.097 1.00 90.88 95 GLY A C 1
ATOM 744 O O . GLY A 1 95 ? -11.769 -5.096 6.754 1.00 90.88 95 GLY A O 1
ATOM 745 N N . LYS A 1 96 ? -11.464 -3.896 4.882 1.00 93.44 96 LYS A N 1
ATOM 746 C CA . LYS A 1 96 ? -10.578 -4.878 4.247 1.00 93.44 96 LYS A CA 1
ATOM 747 C C . LYS A 1 96 ? -9.126 -4.709 4.684 1.00 93.44 96 LYS A C 1
ATOM 749 O O . LYS A 1 96 ? -8.660 -3.597 4.958 1.00 93.44 96 LYS A O 1
ATOM 754 N N . THR A 1 97 ? -8.406 -5.826 4.702 1.00 94.00 97 THR A N 1
ATOM 755 C CA . THR A 1 97 ? -6.967 -5.879 4.961 1.00 94.00 97 THR A CA 1
ATOM 756 C C . THR A 1 97 ? -6.206 -5.950 3.642 1.00 94.00 97 THR A C 1
ATOM 758 O O . THR A 1 97 ? -6.578 -6.676 2.721 1.00 94.00 97 THR A O 1
ATOM 761 N N . TYR A 1 98 ? -5.140 -5.163 3.537 1.00 92.50 98 TYR A N 1
ATOM 762 C CA . TYR A 1 98 ? -4.309 -5.062 2.347 1.00 92.50 98 TYR A CA 1
ATOM 763 C C . TYR A 1 98 ? -2.850 -5.302 2.697 1.00 92.50 98 TYR A C 1
ATOM 765 O O . TYR A 1 98 ? -2.365 -4.880 3.750 1.00 92.50 98 TYR A O 1
ATOM 773 N N . LEU A 1 99 ? -2.144 -5.911 1.752 1.00 93.25 99 LEU A N 1
ATOM 774 C CA . LEU A 1 99 ? -0.696 -5.850 1.680 1.00 93.25 99 LEU A CA 1
ATOM 775 C C . LEU A 1 99 ? -0.328 -4.636 0.824 1.00 93.25 99 LEU A C 1
ATOM 777 O O . LEU A 1 99 ? -0.622 -4.602 -0.374 1.00 93.25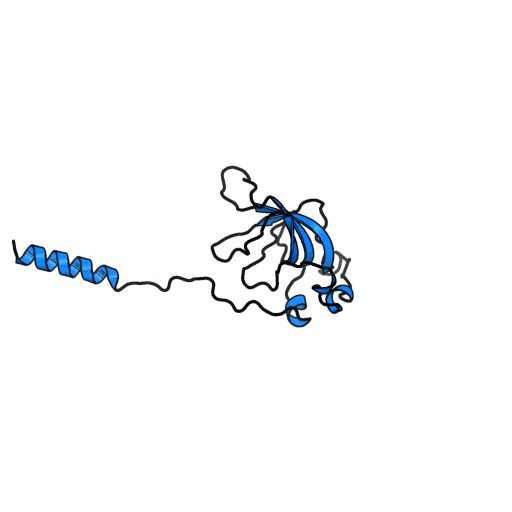 99 LEU A O 1
ATOM 781 N N . VAL A 1 100 ? 0.259 -3.622 1.450 1.00 89.75 100 VAL A N 1
ATOM 782 C CA . VAL A 1 100 ? 0.490 -2.304 0.854 1.00 89.75 100 VAL A CA 1
ATOM 783 C C . VAL A 1 100 ? 1.954 -2.153 0.465 1.00 89.75 100 VAL A C 1
ATOM 785 O O . VAL A 1 100 ? 2.839 -2.321 1.300 1.00 89.75 100 VAL A O 1
ATOM 788 N N . PHE A 1 101 ? 2.194 -1.797 -0.799 1.00 88.88 101 PHE A N 1
ATOM 789 C CA . PHE A 1 101 ? 3.512 -1.449 -1.333 1.00 88.88 101 PHE A CA 1
ATOM 790 C C . PHE A 1 101 ? 3.564 0.053 -1.553 1.00 88.88 101 PHE A C 1
ATOM 792 O O . PHE A 1 101 ? 2.855 0.585 -2.412 1.00 88.88 101 PHE A O 1
ATOM 799 N N . ALA A 1 102 ? 4.391 0.739 -0.770 1.00 84.38 102 ALA A N 1
ATOM 800 C CA . ALA A 1 102 ? 4.359 2.186 -0.696 1.00 84.38 102 ALA A CA 1
ATOM 801 C C . ALA A 1 102 ? 5.741 2.827 -0.740 1.00 84.38 102 ALA A C 1
ATOM 803 O O . ALA A 1 102 ? 6.752 2.281 -0.295 1.00 84.38 102 ALA A O 1
ATOM 804 N N . LYS A 1 103 ? 5.742 4.054 -1.253 1.00 80.06 103 LYS A N 1
ATOM 805 C CA . LYS A 1 103 ? 6.783 5.049 -1.017 1.00 80.06 103 LYS A CA 1
ATOM 806 C C . LYS A 1 103 ? 6.207 6.069 -0.045 1.00 80.06 103 LYS A C 1
ATOM 808 O O . LYS A 1 103 ? 5.083 6.515 -0.275 1.00 80.06 103 LYS A O 1
ATOM 813 N N . ILE A 1 104 ? 6.944 6.384 1.017 1.00 73.75 104 ILE A N 1
ATOM 814 C CA . ILE A 1 104 ? 6.619 7.465 1.949 1.00 73.75 104 ILE A CA 1
ATOM 815 C C . ILE A 1 104 ? 7.546 8.625 1.591 1.00 73.75 104 ILE A C 1
ATOM 817 O O . ILE A 1 104 ? 8.760 8.452 1.562 1.00 73.75 104 ILE A O 1
ATOM 821 N N . ASP A 1 105 ? 6.966 9.775 1.264 1.00 63.09 105 ASP A N 1
ATOM 822 C CA . ASP A 1 105 ? 7.694 11.012 0.970 1.00 63.09 105 ASP A CA 1
ATOM 823 C C . ASP A 1 105 ? 7.162 12.104 1.922 1.00 63.09 105 ASP A C 1
ATOM 825 O O . ASP A 1 105 ? 5.988 12.492 1.843 1.00 63.09 105 ASP A O 1
ATOM 829 N N . GLY A 1 106 ? 7.977 12.517 2.902 1.00 62.88 106 GLY A N 1
ATOM 830 C CA . GLY A 1 106 ? 7.579 13.424 3.996 1.00 62.88 106 GLY A CA 1
ATOM 831 C C . GLY A 1 106 ? 6.547 12.846 4.988 1.00 62.88 106 GLY A C 1
ATOM 832 O O . GLY A 1 106 ? 6.451 11.630 5.149 1.00 62.88 106 GLY A O 1
ATOM 833 N N . GLU A 1 107 ? 5.770 13.717 5.661 1.00 50.34 107 GLU A N 1
ATOM 834 C CA . GLU A 1 107 ? 4.767 13.364 6.694 1.00 50.34 107 GLU A CA 1
ATOM 835 C C . GLU A 1 107 ? 3.558 12.583 6.140 1.00 50.34 107 GLU A C 1
ATOM 837 O O . GLU A 1 107 ? 2.420 13.035 6.156 1.00 50.34 107 GLU A O 1
ATOM 842 N N . ILE A 1 108 ? 3.776 11.333 5.741 1.00 52.66 108 ILE A N 1
ATOM 843 C CA . ILE A 1 108 ? 2.710 10.347 5.547 1.00 52.66 108 ILE A CA 1
ATOM 844 C C . ILE A 1 108 ? 1.943 10.540 4.223 1.00 52.66 108 ILE A C 1
ATOM 846 O O . ILE A 1 108 ? 0.716 10.629 4.147 1.00 52.66 108 ILE A O 1
ATOM 850 N N . HIS A 1 109 ? 2.679 10.563 3.112 1.00 54.75 109 HIS A N 1
ATOM 851 C CA . HIS A 1 109 ? 2.101 10.316 1.791 1.00 54.75 109 HIS A CA 1
ATOM 852 C C . HIS A 1 109 ? 2.367 8.872 1.384 1.00 54.75 109 HIS A C 1
ATOM 854 O O . HIS A 1 109 ? 3.285 8.596 0.621 1.00 54.75 109 HIS A O 1
ATOM 860 N N . VAL A 1 110 ? 1.546 7.941 1.870 1.00 61.22 110 VAL A N 1
ATOM 861 C CA . VAL A 1 110 ? 1.526 6.588 1.306 1.00 61.22 110 VAL A CA 1
ATOM 862 C C . VAL A 1 110 ? 0.885 6.703 -0.080 1.00 61.22 110 VAL A C 1
ATOM 864 O O . VAL A 1 110 ? -0.305 6.998 -0.192 1.00 61.22 110 VAL A O 1
ATOM 867 N N . SER A 1 111 ? 1.677 6.543 -1.141 1.00 59.38 111 SER A N 1
ATOM 868 C CA . SER A 1 111 ? 1.171 6.528 -2.517 1.00 59.38 111 SER A CA 1
ATOM 869 C C . SER A 1 111 ? 1.093 5.090 -3.027 1.00 59.38 111 SER A C 1
ATOM 871 O O . SER A 1 111 ? 2.098 4.468 -3.365 1.00 59.38 111 SER A O 1
ATOM 873 N N . ALA A 1 112 ? -0.124 4.551 -3.071 1.00 62.25 112 ALA A N 1
ATOM 874 C CA . ALA A 1 112 ? -0.415 3.297 -3.753 1.00 62.25 112 ALA A CA 1
ATOM 875 C C . ALA A 1 112 ? -1.084 3.629 -5.087 1.00 62.25 112 ALA A C 1
ATOM 877 O O . ALA A 1 112 ? -2.206 4.137 -5.134 1.00 62.25 112 ALA A O 1
ATOM 878 N N . SER A 1 113 ? -0.380 3.373 -6.186 1.00 72.12 113 SER A N 1
ATOM 879 C CA . SER A 1 113 ? -0.982 3.471 -7.512 1.00 72.12 113 SER A CA 1
ATOM 880 C C . SER A 1 113 ? -1.724 2.178 -7.840 1.00 72.12 113 SER A C 1
ATOM 882 O O . SER A 1 113 ? -1.399 1.107 -7.318 1.00 72.12 113 SER A O 1
ATOM 884 N N . LEU A 1 114 ? -2.667 2.258 -8.779 1.00 77.81 114 LEU A N 1
ATOM 885 C CA . LEU A 1 114 ? -3.283 1.096 -9.430 1.00 77.81 114 LEU A CA 1
ATOM 886 C C . LEU A 1 114 ? -2.241 0.086 -9.954 1.00 77.81 114 LEU A C 1
ATOM 888 O O . LEU A 1 114 ? -2.533 -1.098 -10.092 1.00 77.81 114 LEU A O 1
ATOM 892 N N . CYS A 1 115 ? -1.032 0.571 -10.229 1.00 82.19 115 CYS A N 1
ATOM 893 C CA . CYS A 1 115 ? 0.075 -0.174 -10.811 1.00 82.19 115 CYS A CA 1
ATOM 894 C C . CYS A 1 115 ? 1.062 -0.706 -9.769 1.00 82.19 115 CYS A C 1
ATOM 896 O O . CYS A 1 115 ? 2.058 -1.321 -10.135 1.00 82.19 115 CYS A O 1
ATOM 898 N N . SER A 1 116 ? 0.823 -0.450 -8.483 1.00 84.56 116 SER A N 1
ATOM 899 C CA . SER A 1 116 ? 1.588 -1.086 -7.416 1.00 84.56 116 SER A CA 1
ATOM 900 C C . SER A 1 116 ? 1.149 -2.549 -7.240 1.00 84.56 116 SER A C 1
ATOM 902 O O . SER A 1 116 ? 0.009 -2.885 -7.574 1.00 84.56 116 SER A O 1
ATOM 904 N N . PRO A 1 117 ? 2.002 -3.413 -6.662 1.00 89.44 117 PRO A N 1
ATOM 905 C CA . PRO A 1 117 ? 1.609 -4.767 -6.262 1.00 89.44 117 PRO A CA 1
ATOM 906 C C . PRO A 1 117 ? 0.580 -4.810 -5.113 1.00 89.44 117 PRO A C 1
ATOM 908 O O . PRO A 1 117 ? 0.201 -5.896 -4.675 1.00 89.44 117 PRO A O 1
ATOM 911 N N . THR A 1 118 ? 0.135 -3.651 -4.606 1.00 89.62 118 THR A N 1
ATOM 912 C CA . THR A 1 118 ? -0.853 -3.547 -3.525 1.00 89.62 118 THR A CA 1
ATOM 913 C C . THR A 1 118 ? -2.112 -4.337 -3.865 1.00 89.62 118 THR A C 1
ATOM 915 O O . THR A 1 118 ? -2.675 -4.201 -4.955 1.00 89.62 118 THR A O 1
ATOM 918 N N . ARG A 1 119 ? -2.569 -5.164 -2.923 1.00 91.38 119 ARG A N 1
ATOM 919 C CA . ARG A 1 119 ? -3.767 -5.995 -3.086 1.00 91.38 119 ARG A CA 1
ATOM 920 C C . ARG A 1 119 ? -4.419 -6.314 -1.750 1.00 91.38 119 ARG A C 1
ATOM 922 O O . ARG A 1 119 ? -3.779 -6.230 -0.703 1.00 91.38 119 ARG A O 1
ATOM 929 N N . VAL A 1 120 ? -5.701 -6.659 -1.818 1.00 93.62 120 VAL A N 1
ATOM 930 C CA . VAL A 1 120 ? -6.429 -7.241 -0.689 1.00 93.62 120 VAL A CA 1
ATOM 931 C C . VAL A 1 120 ? -5.810 -8.593 -0.339 1.00 93.62 120 VAL A C 1
ATOM 933 O O . VAL A 1 120 ? -5.346 -9.308 -1.231 1.00 93.62 120 VAL A O 1
ATOM 936 N N . ILE A 1 121 ? -5.795 -8.909 0.948 1.00 94.56 121 ILE A N 1
ATOM 937 C CA . ILE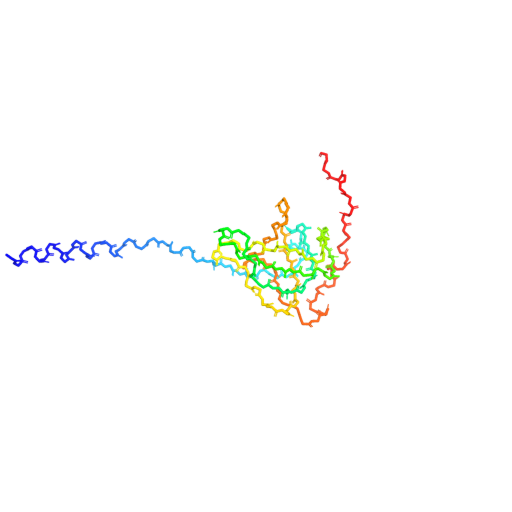 A 1 121 ? -5.457 -10.229 1.473 1.00 94.56 121 ILE A CA 1
ATOM 938 C C . ILE A 1 121 ? -6.618 -10.702 2.347 1.00 94.56 121 ILE A C 1
ATOM 940 O O . ILE A 1 121 ? -7.212 -9.902 3.073 1.00 94.56 121 ILE A O 1
ATOM 944 N N . GLU A 1 122 ? -6.966 -11.978 2.246 1.00 93.44 122 GLU A N 1
ATOM 945 C CA . GLU A 1 122 ? -8.016 -12.602 3.057 1.00 93.44 122 GLU A CA 1
ATOM 946 C C . GLU A 1 122 ? -7.412 -13.339 4.253 1.00 93.44 122 GLU A C 1
ATOM 948 O O . GLU A 1 122 ? -8.041 -13.449 5.305 1.00 93.44 122 GLU A O 1
ATOM 953 N N . SER A 1 123 ? -6.167 -13.798 4.112 1.00 92.19 123 SER A N 1
ATOM 954 C CA . SER A 1 123 ? -5.426 -14.488 5.159 1.00 92.19 123 SER A CA 1
ATOM 955 C C . SER A 1 123 ? -3.925 -14.194 5.093 1.00 92.19 123 SER A C 1
ATOM 957 O O . SER A 1 123 ? -3.408 -13.658 4.111 1.00 92.19 123 SER A O 1
ATOM 959 N N . ASP A 1 124 ? -3.197 -14.583 6.139 1.00 89.19 124 ASP A N 1
ATOM 960 C CA . ASP A 1 124 ? -1.736 -14.471 6.165 1.00 89.19 124 ASP A CA 1
ATOM 961 C C . ASP A 1 124 ? -1.039 -15.415 5.164 1.00 89.19 124 ASP A C 1
ATOM 963 O O . ASP A 1 124 ? 0.138 -15.207 4.868 1.00 89.19 124 ASP A O 1
ATOM 967 N N . GLU A 1 125 ? -1.744 -16.414 4.618 1.00 90.25 125 GLU A N 1
ATOM 968 C CA . GLU A 1 125 ? -1.236 -17.318 3.574 1.00 90.25 125 GLU A CA 1
ATOM 969 C C . GLU A 1 125 ? -1.099 -16.609 2.217 1.00 90.25 125 GLU A C 1
ATOM 971 O O . GLU A 1 125 ? -0.263 -16.985 1.396 1.00 90.25 125 GLU A O 1
ATOM 976 N N . ASP A 1 126 ? -1.857 -15.528 2.002 1.00 89.44 126 ASP A N 1
ATOM 977 C CA . ASP A 1 126 ? -1.766 -14.708 0.790 1.00 89.44 126 ASP A CA 1
ATOM 978 C C . ASP A 1 126 ? -0.464 -13.897 0.722 1.00 89.44 126 ASP A C 1
ATOM 980 O O . ASP A 1 126 ? -0.124 -13.344 -0.335 1.00 89.44 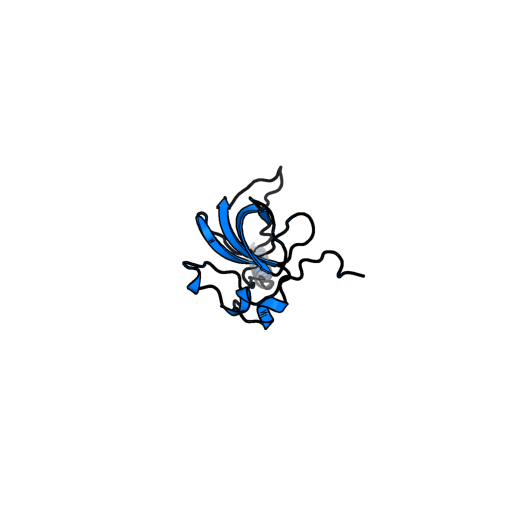126 ASP A O 1
ATOM 984 N N . ILE A 1 127 ? 0.248 -13.788 1.848 1.00 91.62 127 ILE A N 1
ATOM 985 C CA . ILE A 1 127 ? 1.478 -13.017 1.994 1.00 91.62 127 ILE A CA 1
ATOM 986 C C . ILE A 1 127 ? 2.659 -13.903 1.590 1.00 91.62 127 ILE A C 1
ATOM 988 O O . ILE A 1 127 ? 2.932 -14.905 2.253 1.00 91.62 127 ILE A O 1
ATOM 992 N N . PRO A 1 128 ? 3.413 -13.539 0.537 1.00 92.25 128 PRO A N 1
ATOM 993 C CA . PRO A 1 128 ? 4.564 -14.326 0.123 1.00 92.25 128 PRO A CA 1
ATOM 994 C C . PRO A 1 128 ? 5.582 -14.474 1.252 1.00 92.25 128 PRO A C 1
ATOM 996 O O . PRO A 1 128 ? 6.021 -13.478 1.828 1.00 92.25 128 PRO A O 1
ATOM 999 N N . ALA A 1 129 ? 5.990 -15.716 1.526 1.00 90.88 129 ALA A N 1
ATOM 1000 C CA . ALA A 1 129 ? 6.872 -16.050 2.644 1.00 90.88 129 ALA A CA 1
ATOM 1001 C C . ALA A 1 129 ? 8.162 -15.217 2.654 1.00 90.88 129 ALA A C 1
ATOM 1003 O O . ALA A 1 129 ? 8.567 -14.737 3.709 1.00 90.88 129 ALA A O 1
ATOM 1004 N N . PHE A 1 130 ? 8.729 -14.943 1.472 1.00 89.88 130 PHE A N 1
ATOM 1005 C CA . PHE A 1 130 ? 9.961 -14.165 1.345 1.00 89.88 130 PHE A CA 1
ATOM 1006 C C . PHE A 1 130 ? 9.859 -12.762 1.958 1.00 89.88 130 PHE A C 1
ATOM 1008 O O . PHE A 1 130 ? 10.880 -12.227 2.367 1.00 89.88 130 PHE A O 1
ATOM 1015 N N . LEU A 1 131 ? 8.662 -12.159 2.042 1.00 89.62 131 LEU A N 1
ATOM 1016 C CA . LEU A 1 131 ? 8.478 -10.843 2.667 1.00 89.62 131 LEU A CA 1
ATOM 1017 C C . LEU A 1 131 ? 8.762 -10.872 4.170 1.00 89.62 131 LEU A C 1
ATOM 1019 O O . LEU A 1 131 ? 9.194 -9.864 4.715 1.00 89.62 131 LEU A O 1
ATOM 1023 N N . ARG A 1 132 ? 8.550 -12.015 4.830 1.00 86.50 132 ARG A N 1
ATOM 1024 C CA . ARG A 1 132 ? 8.872 -12.198 6.253 1.00 86.50 132 ARG A CA 1
ATOM 1025 C C . ARG A 1 132 ? 10.380 -12.296 6.488 1.00 86.50 132 ARG A C 1
ATOM 1027 O O . A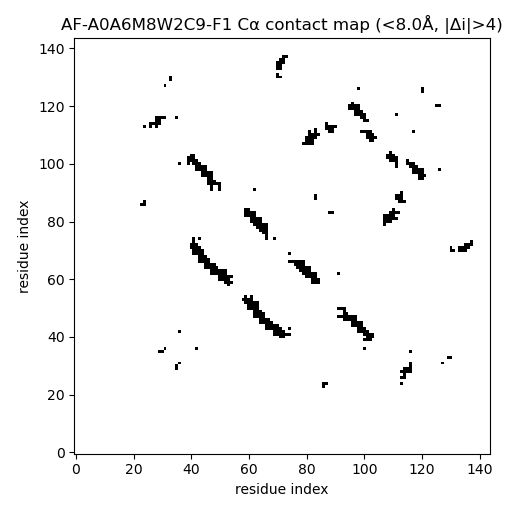RG A 1 132 ? 10.851 -11.956 7.568 1.00 86.50 132 ARG A O 1
ATOM 1034 N N . ASP A 1 133 ? 11.120 -12.707 5.462 1.00 84.81 133 ASP A N 1
ATOM 1035 C CA . ASP A 1 133 ? 12.577 -12.835 5.489 1.00 84.81 133 ASP A CA 1
ATOM 1036 C C . ASP A 1 133 ? 13.296 -11.541 5.068 1.00 84.81 133 ASP A C 1
ATOM 1038 O O . ASP A 1 133 ? 14.521 -11.439 5.196 1.00 84.81 133 ASP A O 1
ATOM 1042 N N . ILE A 1 134 ? 12.561 -10.530 4.580 1.00 79.25 134 ILE A N 1
ATOM 1043 C CA . ILE A 1 134 ? 13.123 -9.208 4.291 1.00 79.25 134 ILE A CA 1
ATOM 1044 C C . ILE A 1 134 ? 13.472 -8.555 5.625 1.00 79.25 134 ILE A C 1
ATOM 1046 O O . ILE A 1 134 ? 12.651 -7.935 6.290 1.00 79.25 134 ILE A O 1
ATOM 1050 N N . LYS A 1 135 ? 14.733 -8.700 6.027 1.00 56.34 135 LYS A N 1
ATOM 1051 C CA . LYS A 1 135 ? 15.292 -8.022 7.192 1.00 56.34 135 LYS A CA 1
ATOM 1052 C C . LYS A 1 135 ? 15.142 -6.510 6.998 1.00 56.34 135 LYS A C 1
ATOM 1054 O O . LYS A 1 135 ? 15.779 -5.927 6.121 1.00 56.34 135 LYS A O 1
ATOM 1059 N N . THR A 1 136 ? 14.297 -5.880 7.806 1.00 52.66 136 THR A N 1
ATOM 1060 C CA . THR A 1 136 ? 14.153 -4.424 7.885 1.00 52.66 136 THR A CA 1
ATOM 1061 C C . THR A 1 136 ? 15.522 -3.813 8.204 1.00 52.66 136 THR A C 1
ATOM 1063 O O . THR A 1 136 ? 16.105 -4.177 9.229 1.00 52.66 136 THR A O 1
ATOM 1066 N N . PRO A 1 137 ? 16.073 -2.884 7.400 1.00 46.38 137 PRO A N 1
ATOM 1067 C CA . PRO A 1 137 ? 17.096 -1.986 7.905 1.00 46.38 137 PRO A CA 1
ATOM 1068 C C . PRO A 1 137 ? 16.377 -1.018 8.846 1.00 46.38 137 PRO A C 1
ATOM 1070 O O . PRO A 1 137 ? 15.866 0.021 8.437 1.00 46.38 137 PRO A O 1
ATOM 1073 N N . THR A 1 138 ? 16.263 -1.406 10.111 1.00 45.03 138 THR A N 1
ATOM 1074 C CA . THR A 1 138 ? 15.911 -0.495 11.198 1.00 45.03 138 THR A CA 1
ATOM 1075 C C . THR A 1 138 ? 17.184 0.245 11.588 1.00 45.03 138 THR A C 1
ATOM 1077 O O . THR A 1 138 ? 17.750 -0.009 12.644 1.00 45.03 138 THR A O 1
ATOM 1080 N N . ASP A 1 139 ? 17.700 1.095 10.702 1.00 36.88 139 ASP A N 1
ATOM 1081 C CA . ASP A 1 139 ? 18.717 2.064 11.101 1.00 36.88 139 ASP A CA 1
ATOM 1082 C C . ASP A 1 139 ? 18.539 3.381 10.329 1.00 36.88 139 ASP A C 1
ATOM 1084 O O . ASP A 1 139 ? 18.793 3.425 9.121 1.00 36.88 139 ASP A O 1
ATOM 1088 N N . PRO A 1 140 ? 18.092 4.464 10.992 1.00 43.22 140 PRO A N 1
ATOM 1089 C CA . PRO A 1 140 ? 18.053 5.795 10.396 1.00 43.22 140 PRO A CA 1
ATOM 1090 C C . PRO A 1 140 ? 19.447 6.381 10.085 1.00 43.22 140 PRO A C 1
ATOM 1092 O O . PRO A 1 140 ? 19.511 7.486 9.556 1.00 43.22 140 PRO A O 1
ATOM 1095 N N . ALA A 1 141 ? 20.552 5.678 10.366 1.00 39.28 141 ALA A N 1
ATOM 1096 C CA . ALA A 1 141 ? 21.915 6.134 10.074 1.00 39.28 141 ALA A CA 1
ATOM 1097 C C . ALA A 1 141 ? 22.460 5.763 8.675 1.00 39.28 141 ALA A C 1
ATOM 1099 O O . ALA A 1 141 ? 23.585 6.127 8.353 1.00 39.28 141 ALA A O 1
ATOM 1100 N N . ALA A 1 142 ? 21.708 5.063 7.817 1.00 40.28 142 ALA A N 1
ATOM 1101 C CA . ALA A 1 142 ? 22.221 4.580 6.523 1.00 40.28 142 A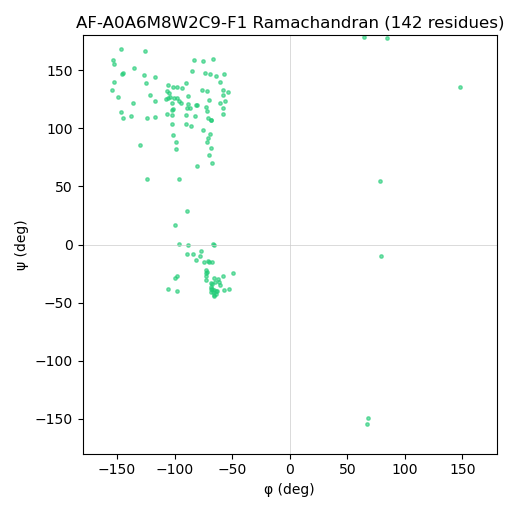LA A CA 1
ATOM 1102 C C . ALA A 1 142 ? 22.058 5.561 5.336 1.00 40.28 142 ALA A C 1
ATOM 1104 O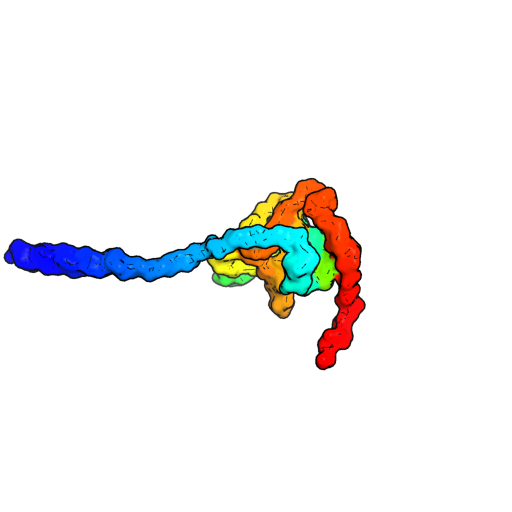 O . ALA A 1 142 ? 21.930 5.129 4.189 1.00 40.28 142 ALA A O 1
ATOM 1105 N N . VAL A 1 143 ? 22.057 6.871 5.596 1.00 45.72 143 VAL A N 1
ATOM 1106 C CA . VAL A 1 143 ? 22.173 7.910 4.559 1.00 45.72 143 VAL A CA 1
ATOM 1107 C C . VAL A 1 143 ? 23.267 8.888 4.991 1.00 45.72 143 VAL A C 1
ATOM 1109 O O . VAL A 1 143 ? 22.982 9.899 5.631 1.00 45.72 143 VAL A O 1
ATOM 1112 N N . GLU A 1 144 ? 24.515 8.549 4.668 1.00 33.62 144 GLU A N 1
ATOM 1113 C CA . GLU A 1 144 ? 25.616 9.516 4.521 1.00 33.62 144 GLU A CA 1
ATOM 1114 C C . GLU A 1 144 ? 25.802 9.868 3.042 1.00 33.62 144 GLU A C 1
ATOM 1116 O O . GLU A 1 144 ? 25.733 8.942 2.197 1.00 33.62 144 GLU A O 1
#

Radius of gyration: 22.02 Å; Cα contacts (8 Å, |Δi|>4): 248; chains: 1; bounding box: 54×49×62 Å

Foldseek 3Di:
DVVVVVVVVVVVVVVVVPDDPPPDDDADADADDPVLLVVFQWKFKWAWAAQADDDPPDRWRWTWIATDGTLGHDPDDRTATATQDDPQGDDDDHGFMKTAGADDDPRGHGGDGVRRNIDTDPDPVVPPPVSNVRPYPPDPPPDD

Sequence (144 aa):
MRFFRLLSLMLFTGCFLATAPAYACKCVRPDITADSAATFPHIFKATIHRPVAHIGEKYIRTTILRVQENFKGDASGDLLPLHNKGSCAFQFEEGKTYLVFAKIDGEIHVSASLCSPTRVIESDEDIPAFLRDIKTPTDPAAVE

Nearest PDB structures (foldseek):
  3ma2-assembly2_B  TM=7.167E-01  e=5.729E-04  Homo sapiens
  7s7m-assembly1_B  TM=7.417E-01  e=1.123E-03  Homo sapiens
  6n9d-assembly1_B  TM=7.490E-01  e=2.081E-03  Homo sapiens
  3ma2-assembly1_C  TM=7.146E-01  e=2.604E-03  Homo sapiens
  1jb3-assembly1_A  TM=6.325E-01  e=1.854E-02  Gallus gallus

pLDDT: mean 74.23, std 14.97, range [33.62, 94.56]

Mean predicted aligned error: 12.05 Å

Secondary structure (DSSP, 8-state):
-HHHHHHHHHHHHHGGG----------PPPP--HHHHHT-SEEEEEEEEEEEEEETTEEEEEEEEEEEEEEES----SSEEEE--STTB----TT-EEEEEEB--SSS-BB-BTTSS-EEESSGGGS-GGGTS------TT---

Solvent-accessible surface area (backbone atoms only — not comparable to full-atom values): 8604 Å² total; per-residue (Å²): 115,70,66,62,53,52,53,54,51,54,57,61,57,61,65,70,76,70,72,70,84,77,87,67,84,81,67,75,62,47,71,91,44,74,71,56,53,67,79,33,65,28,30,34,36,29,36,27,72,39,59,73,42,78,64,76,97,48,95,48,47,22,27,34,28,29,56,77,46,69,37,27,43,87,72,85,51,78,64,44,50,29,44,46,70,69,96,43,36,48,88,76,56,65,76,41,37,28,45,42,42,21,48,72,64,76,97,52,34,36,45,43,43,58,55,30,60,48,43,79,44,94,50,79,82,72,50,62,70,68,47,77,67,42,76,56,77,88,54,96,77,84,76,129